Protein AF-A0A5S3YMI1-F1 (afdb_monomer_lite)

Radius of gyration: 18.24 Å; chains: 1; bounding box: 46×27×44 Å

Organism: NCBI:txid151081

pLDDT: mean 93.85, std 6.29, range [65.5, 98.56]

Sequence (120 aa):
LTTQLIKLFIKQYKINMREALYEDPAHYKTFNEFFTRPLKPGIRPLAEDEHIVAHPVDGAISQLGDVVDGQIIQAKGHDYSLQTLLGGKEEDVSPFLGGKFACIYLAPKDYHRIHMPVDG

Foldseek 3Di:
DALVVLVVLCVVQVADLVQFPDSRSVVDPHVVCVLQTHGDPPPQDFDPDQPFFADFFPFAWQDKFWQDPQWDDRDVPDIDHVCVVQPNDPVSSVVRHRHIDTDTDDDSNTNPDTHGRHDD

Secondary structure (DSSP, 8-state):
-HHHHHHHHHHHHT--GGGBSS--GGG-SSHHHHHTPPBPTT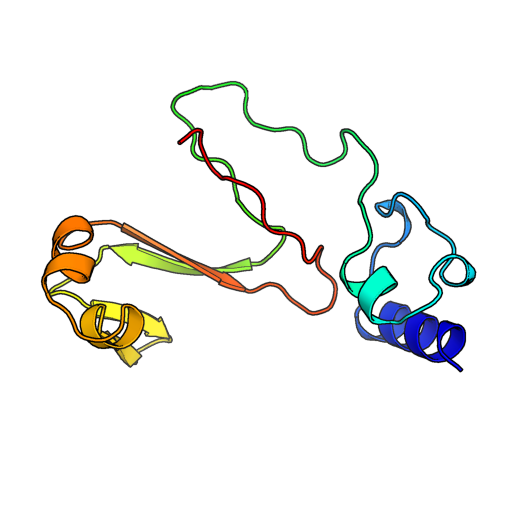SSPPP--TTPPPPSSSSEEEEEEE-BTTEEEEETTEEEEHHHHTTS-HHHHGGGTT-EEEEEE--TTS------SS--

Structure (mmCIF, N/CA/C/O backbone):
data_AF-A0A5S3YMI1-F1
#
_entry.id   AF-A0A5S3YMI1-F1
#
loop_
_atom_site.group_PDB
_atom_site.id
_atom_site.type_symbol
_at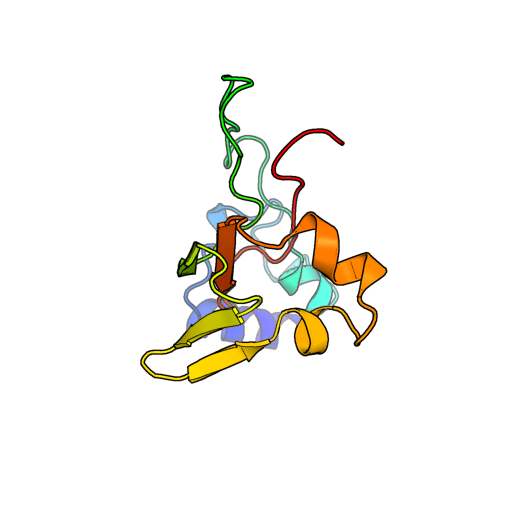om_site.label_atom_id
_atom_site.label_alt_id
_atom_site.label_comp_id
_atom_site.label_asym_id
_atom_site.label_entity_id
_atom_site.label_seq_id
_atom_site.pdbx_PDB_ins_code
_atom_site.Cartn_x
_atom_site.Cartn_y
_atom_site.Cartn_z
_atom_site.occupancy
_atom_site.B_iso_or_equiv
_atom_site.auth_seq_id
_atom_site.auth_comp_id
_atom_site.auth_asym_id
_atom_site.auth_atom_id
_atom_site.pdbx_PDB_model_num
ATOM 1 N N . LEU A 1 1 ? 25.050 2.550 -11.421 1.00 85.44 1 LEU A N 1
ATOM 2 C CA . LEU A 1 1 ? 24.844 1.924 -10.092 1.00 85.44 1 LEU A CA 1
ATOM 3 C C . LEU A 1 1 ? 23.354 1.707 -9.799 1.00 85.44 1 LEU A C 1
ATOM 5 O O . LEU A 1 1 ? 22.954 0.560 -9.652 1.00 85.44 1 LEU A O 1
ATOM 9 N N . THR A 1 2 ? 22.527 2.760 -9.820 1.00 94.88 2 THR A N 1
ATOM 10 C CA . THR A 1 2 ? 21.077 2.716 -9.533 1.00 94.88 2 THR A CA 1
ATOM 11 C C . THR A 1 2 ? 20.308 1.648 -10.313 1.00 94.88 2 THR A C 1
ATOM 13 O O . THR A 1 2 ? 19.663 0.798 -9.712 1.00 94.88 2 THR A O 1
ATOM 16 N N . THR A 1 3 ? 20.424 1.620 -11.644 1.00 97.12 3 THR A N 1
ATOM 17 C CA . THR A 1 3 ? 19.686 0.664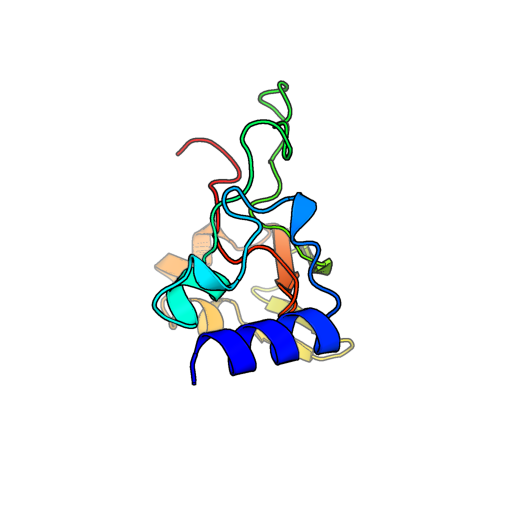 -12.488 1.00 97.12 3 THR A CA 1
ATOM 18 C C . THR A 1 3 ? 20.011 -0.795 -12.160 1.00 97.12 3 THR A C 1
ATOM 20 O O . THR A 1 3 ? 19.131 -1.648 -12.211 1.00 97.12 3 THR A O 1
ATOM 23 N N . GLN A 1 4 ? 21.261 -1.100 -11.794 1.00 97.75 4 GLN A N 1
ATOM 24 C CA . GLN A 1 4 ? 21.653 -2.461 -11.410 1.00 97.75 4 GLN A CA 1
ATOM 25 C C . GLN A 1 4 ? 21.054 -2.854 -10.056 1.00 97.75 4 GLN A C 1
ATOM 27 O O . GLN A 1 4 ? 20.544 -3.963 -9.916 1.00 97.75 4 GLN A O 1
ATOM 32 N N . LEU A 1 5 ? 21.037 -1.925 -9.092 1.00 98.19 5 LEU A N 1
ATOM 33 C CA . LEU A 1 5 ? 20.368 -2.125 -7.806 1.00 98.19 5 LEU A CA 1
ATOM 34 C C . LEU A 1 5 ? 18.863 -2.369 -7.990 1.00 98.19 5 LEU A C 1
ATOM 36 O O . LEU A 1 5 ? 18.326 -3.314 -7.420 1.00 98.19 5 LEU A O 1
ATOM 40 N N . ILE A 1 6 ? 18.196 -1.569 -8.828 1.00 98.50 6 ILE A N 1
ATOM 41 C CA . ILE A 1 6 ? 16.770 -1.742 -9.136 1.00 98.50 6 ILE A CA 1
ATOM 42 C C . ILE A 1 6 ? 16.517 -3.122 -9.759 1.00 98.50 6 ILE A C 1
ATOM 44 O O . ILE A 1 6 ? 15.630 -3.842 -9.312 1.00 98.50 6 ILE A O 1
ATOM 48 N N . LYS A 1 7 ? 17.321 -3.539 -10.747 1.00 98.38 7 LYS A N 1
ATOM 49 C CA . LYS A 1 7 ? 17.195 -4.868 -11.375 1.00 98.38 7 LYS A CA 1
ATOM 50 C C . LYS A 1 7 ? 17.364 -6.009 -10.369 1.00 98.38 7 LYS A C 1
ATOM 52 O O . LYS A 1 7 ? 16.600 -6.974 -10.409 1.00 98.38 7 LYS A O 1
ATOM 57 N N . LEU A 1 8 ? 18.330 -5.895 -9.455 1.00 98.38 8 LEU A N 1
ATOM 58 C CA . LEU A 1 8 ? 18.522 -6.865 -8.375 1.00 98.38 8 LEU A CA 1
ATOM 59 C C . LEU A 1 8 ? 17.294 -6.919 -7.457 1.00 98.38 8 LEU A C 1
ATOM 61 O O . LEU A 1 8 ? 16.814 -8.004 -7.139 1.00 98.38 8 LEU A O 1
ATOM 65 N N . PHE A 1 9 ? 16.760 -5.757 -7.081 1.00 98.31 9 PHE A N 1
ATOM 66 C CA . PHE A 1 9 ? 15.597 -5.638 -6.208 1.00 98.31 9 PHE A CA 1
ATOM 67 C C . PHE A 1 9 ? 14.328 -6.221 -6.850 1.00 98.31 9 PHE A C 1
ATOM 69 O O . PHE A 1 9 ? 13.628 -7.010 -6.215 1.00 98.31 9 PHE A O 1
ATOM 76 N N . ILE A 1 10 ? 14.081 -5.932 -8.135 1.00 98.44 10 ILE A N 1
ATOM 77 C CA . ILE A 1 10 ? 12.989 -6.529 -8.925 1.00 98.44 10 ILE A CA 1
ATOM 78 C C . ILE A 1 10 ? 13.081 -8.053 -8.901 1.00 98.44 10 ILE A C 1
ATOM 80 O O . ILE A 1 10 ? 12.080 -8.725 -8.654 1.00 98.44 10 ILE A O 1
ATOM 84 N N . LYS A 1 11 ? 14.280 -8.603 -9.130 1.00 98.38 11 LYS A N 1
ATOM 85 C CA . LYS A 1 11 ? 14.503 -10.052 -9.134 1.00 98.38 11 LYS A CA 1
ATOM 86 C C . LYS A 1 11 ? 14.277 -10.667 -7.751 1.00 98.38 11 LYS A C 1
ATOM 88 O O . LYS A 1 11 ? 13.592 -11.682 -7.655 1.00 98.38 11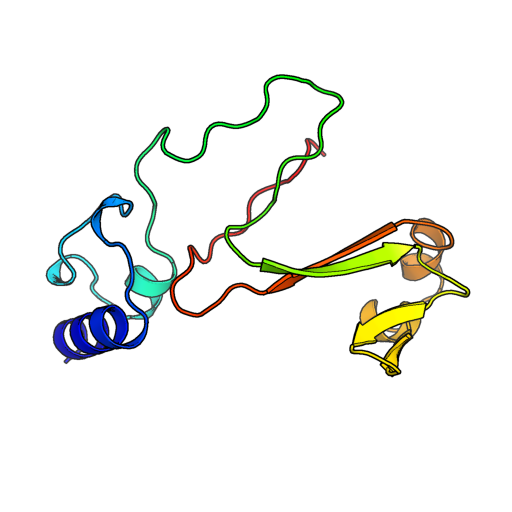 LYS A O 1
ATOM 93 N N . GLN A 1 12 ? 14.831 -10.061 -6.700 1.00 98.38 12 GLN A N 1
ATOM 94 C CA . GLN A 1 12 ? 14.742 -10.560 -5.326 1.00 98.38 12 GLN A CA 1
ATOM 95 C C . GLN A 1 12 ? 13.294 -10.605 -4.824 1.00 98.38 12 GLN A C 1
ATOM 97 O O . GLN A 1 12 ? 12.864 -11.614 -4.269 1.00 98.38 12 GLN A O 1
ATOM 102 N N . TYR A 1 13 ? 12.538 -9.529 -5.048 1.00 98.06 13 TYR A N 1
ATOM 103 C CA . TYR A 1 13 ? 11.170 -9.381 -4.546 1.00 98.06 13 TYR A CA 1
ATOM 104 C C . TYR A 1 13 ? 10.090 -9.773 -5.563 1.00 98.06 13 TYR A C 1
ATOM 106 O O . TYR A 1 13 ? 8.903 -9.697 -5.254 1.00 98.06 13 TYR A O 1
ATOM 114 N N . LYS A 1 14 ? 10.488 -10.245 -6.754 1.00 97.88 14 LYS A N 1
ATOM 115 C CA . LYS A 1 14 ? 9.598 -10.687 -7.844 1.00 97.88 14 LYS A CA 1
ATOM 116 C C . LYS A 1 14 ? 8.580 -9.612 -8.237 1.00 97.88 14 LYS A C 1
ATOM 118 O O . LYS A 1 14 ? 7.381 -9.865 -8.321 1.00 97.88 14 LYS A O 1
ATOM 123 N N . ILE A 1 15 ? 9.074 -8.397 -8.453 1.00 98.12 15 ILE A N 1
ATOM 124 C CA . ILE A 1 15 ? 8.237 -7.226 -8.731 1.00 98.12 15 ILE A CA 1
ATOM 125 C C . ILE A 1 15 ? 7.652 -7.322 -10.137 1.00 98.12 15 ILE A C 1
ATOM 127 O O . ILE A 1 15 ? 8.390 -7.476 -11.113 1.00 98.12 15 ILE A O 1
ATOM 131 N N . ASN A 1 16 ? 6.328 -7.197 -10.248 1.00 97.94 16 ASN A N 1
ATOM 132 C CA . ASN A 1 16 ? 5.649 -7.190 -11.536 1.00 97.94 16 ASN A CA 1
ATOM 133 C C . ASN A 1 16 ? 5.794 -5.825 -12.224 1.00 97.94 16 ASN A C 1
ATOM 135 O O . ASN A 1 16 ? 4.983 -4.921 -12.032 1.00 97.94 16 ASN A O 1
ATOM 139 N N . MET A 1 17 ? 6.825 -5.676 -13.056 1.00 98.12 17 MET A N 1
ATOM 140 C CA . MET A 1 17 ? 7.048 -4.429 -13.795 1.00 98.12 17 MET A CA 1
ATOM 141 C C . MET A 1 17 ? 6.019 -4.168 -14.897 1.00 98.12 17 MET A C 1
ATOM 143 O O . MET A 1 17 ? 5.896 -3.024 -15.315 1.00 98.12 17 MET A O 1
ATOM 147 N N . ARG A 1 18 ? 5.224 -5.165 -15.314 1.00 98.31 18 ARG A N 1
ATOM 148 C CA . ARG A 1 18 ? 4.184 -4.979 -16.347 1.00 98.31 18 ARG A CA 1
ATOM 149 C C . ARG A 1 18 ? 3.050 -4.058 -15.901 1.00 98.31 18 ARG A C 1
ATOM 151 O O . ARG A 1 18 ? 2.310 -3.547 -16.738 1.00 98.31 18 ARG A O 1
ATOM 158 N N . GLU A 1 19 ? 2.895 -3.876 -14.595 1.00 98.25 19 GLU A N 1
ATOM 159 C CA . GLU A 1 19 ? 1.904 -2.979 -14.001 1.00 98.25 19 GLU A CA 1
ATOM 160 C C . GLU A 1 19 ? 2.412 -1.539 -13.883 1.00 98.25 19 GLU A C 1
ATOM 162 O O . GLU A 1 19 ? 1.609 -0.610 -13.808 1.00 98.25 19 GLU A O 1
ATOM 167 N N . ALA A 1 20 ? 3.732 -1.331 -13.887 1.00 98.31 20 ALA A N 1
ATOM 168 C CA . ALA A 1 20 ? 4.309 0.002 -13.815 1.00 98.31 20 ALA A CA 1
ATOM 169 C C . ALA A 1 20 ? 4.023 0.782 -15.106 1.00 98.31 20 ALA A C 1
ATOM 171 O O . ALA A 1 20 ? 4.060 0.226 -16.204 1.00 98.31 20 ALA A O 1
ATOM 172 N N . LEU A 1 21 ? 3.780 2.088 -14.983 1.00 98.56 21 LEU A N 1
ATOM 173 C CA . LEU A 1 21 ? 3.647 2.981 -16.138 1.00 98.56 21 LEU A CA 1
ATOM 174 C C . LEU A 1 21 ? 4.933 2.989 -16.982 1.00 98.56 21 LEU A C 1
ATOM 176 O O . LEU A 1 21 ? 4.869 3.014 -18.208 1.00 98.56 21 LEU A O 1
ATOM 180 N N . TYR A 1 22 ? 6.088 2.924 -16.315 1.00 98.44 22 TYR A N 1
ATOM 181 C CA . TYR A 1 22 ? 7.404 2.814 -16.939 1.00 98.44 22 TYR A CA 1
ATOM 182 C C . TYR A 1 22 ? 8.003 1.446 -16.619 1.00 98.44 22 TYR A C 1
ATOM 184 O O . TYR A 1 22 ? 8.549 1.222 -15.542 1.00 98.44 22 TYR A O 1
ATOM 192 N N . GLU A 1 23 ? 7.873 0.503 -17.548 1.00 98.25 23 GLU A N 1
ATOM 193 C CA . GLU A 1 23 ? 8.300 -0.879 -17.300 1.00 98.25 23 GLU A CA 1
ATOM 194 C C . GLU A 1 23 ? 9.828 -1.036 -17.252 1.00 98.25 23 GLU A C 1
ATOM 196 O O . GLU A 1 23 ? 10.329 -1.912 -16.547 1.00 98.25 23 GLU A O 1
ATOM 201 N N . ASP A 1 24 ? 10.573 -0.201 -17.989 1.00 98.25 24 ASP A N 1
ATOM 202 C CA . ASP A 1 24 ? 12.035 -0.275 -18.060 1.00 98.25 24 ASP A CA 1
ATOM 203 C C . ASP A 1 24 ? 12.688 0.297 -16.785 1.00 98.25 24 ASP A C 1
ATOM 205 O O . ASP A 1 24 ? 12.593 1.502 -16.530 1.00 98.25 24 ASP A O 1
ATOM 209 N N . PRO A 1 25 ? 13.438 -0.515 -16.010 1.00 97.56 25 PRO A N 1
ATOM 210 C CA . PRO A 1 25 ? 14.182 -0.042 -14.845 1.00 97.56 25 PRO A CA 1
ATOM 211 C C . PRO A 1 25 ? 15.179 1.087 -15.133 1.00 97.56 25 PRO A C 1
ATOM 213 O O . PRO A 1 25 ? 15.575 1.791 -14.205 1.00 97.56 25 PRO A O 1
ATOM 216 N N . ALA A 1 26 ? 15.636 1.240 -16.380 1.00 97.94 26 ALA A N 1
ATOM 217 C CA . ALA A 1 26 ? 16.537 2.320 -16.776 1.00 97.94 26 ALA A CA 1
ATOM 218 C C . ALA A 1 26 ? 15.852 3.697 -16.829 1.00 97.94 26 ALA A C 1
ATOM 220 O O . ALA A 1 26 ? 16.555 4.705 -16.835 1.00 97.94 26 ALA A O 1
ATOM 221 N N . HIS A 1 27 ? 14.515 3.751 -16.821 1.00 98.25 27 HIS A N 1
ATOM 222 C CA . HIS A 1 27 ? 13.757 5.001 -16.764 1.00 98.25 27 HIS A CA 1
ATOM 223 C C . HIS A 1 27 ? 14.014 5.779 -15.463 1.00 98.25 27 HIS A C 1
ATOM 225 O O . HIS A 1 27 ? 14.135 7.002 -15.478 1.00 98.25 27 HIS A O 1
ATOM 231 N N . TYR A 1 28 ? 14.124 5.065 -14.341 1.00 98.12 28 TYR A N 1
ATOM 232 C CA . TYR A 1 28 ? 14.207 5.663 -13.011 1.00 98.12 28 TYR A CA 1
ATOM 233 C C . TYR A 1 28 ? 15.621 6.167 -12.701 1.00 98.12 28 TYR A C 1
ATOM 235 O O . TYR A 1 28 ? 16.592 5.401 -12.696 1.00 98.12 28 TYR A O 1
ATOM 243 N N . LYS A 1 29 ? 15.742 7.455 -12.369 1.00 97.81 29 LYS A N 1
ATOM 244 C CA . LYS A 1 29 ? 17.023 8.111 -12.053 1.00 97.81 29 LYS A CA 1
ATOM 245 C C . LYS A 1 29 ? 17.522 7.746 -10.658 1.00 97.81 29 LYS A C 1
ATOM 247 O O . LYS A 1 29 ? 18.730 7.714 -10.411 1.00 97.81 29 LYS A O 1
ATOM 252 N N . THR A 1 30 ? 16.598 7.455 -9.743 1.00 98.31 30 THR A N 1
ATOM 253 C CA . THR A 1 30 ? 16.894 7.088 -8.352 1.00 98.31 30 THR A CA 1
ATOM 254 C C . THR A 1 30 ? 16.121 5.844 -7.924 1.00 98.31 30 THR A C 1
ATOM 256 O O . THR A 1 30 ? 15.088 5.504 -8.498 1.00 98.31 30 THR A O 1
ATOM 259 N N . PHE A 1 31 ? 16.601 5.166 -6.878 1.00 97.94 31 PHE A N 1
ATOM 260 C CA . PHE A 1 31 ? 15.879 4.030 -6.306 1.00 97.94 31 PHE A CA 1
ATOM 261 C C . PHE A 1 31 ? 14.523 4.451 -5.718 1.00 97.94 31 PHE A C 1
ATOM 263 O O . PHE A 1 31 ? 13.549 3.727 -5.878 1.00 97.94 31 PHE A O 1
ATOM 270 N N . ASN A 1 32 ? 14.433 5.636 -5.104 1.00 97.56 32 ASN A N 1
ATOM 271 C CA . ASN A 1 32 ? 13.178 6.149 -4.542 1.00 97.56 32 ASN A CA 1
ATOM 272 C C . ASN A 1 32 ? 12.119 6.416 -5.620 1.00 97.56 32 ASN A C 1
ATOM 274 O O . ASN A 1 32 ? 10.939 6.145 -5.403 1.00 97.56 32 ASN A O 1
ATOM 278 N N . GLU A 1 33 ? 12.535 6.893 -6.795 1.00 98.06 33 GLU A N 1
ATOM 279 C CA . GLU A 1 33 ? 11.639 7.077 -7.942 1.00 98.06 33 GLU A CA 1
ATOM 280 C C . GLU A 1 33 ? 11.051 5.736 -8.409 1.00 98.06 33 GLU A C 1
ATOM 282 O O . GLU A 1 33 ? 9.857 5.632 -8.674 1.00 98.06 33 GLU A O 1
ATOM 287 N N . PHE A 1 34 ? 11.872 4.682 -8.425 1.00 98.44 34 PHE A N 1
ATOM 288 C CA . PHE A 1 34 ? 11.420 3.314 -8.677 1.00 98.44 34 PHE A CA 1
ATOM 289 C C . PHE A 1 34 ? 10.519 2.766 -7.553 1.00 98.44 34 PHE A C 1
ATOM 291 O O . PHE A 1 34 ? 9.498 2.129 -7.821 1.00 98.44 34 PHE A O 1
ATOM 298 N N . PHE A 1 35 ? 10.870 3.008 -6.289 1.00 97.75 35 PHE A N 1
ATOM 299 C CA . PHE A 1 35 ? 10.115 2.514 -5.136 1.00 97.75 35 PHE A CA 1
ATOM 300 C C . PHE A 1 35 ? 8.694 3.095 -5.111 1.00 97.75 35 PHE A C 1
ATOM 302 O O . PHE A 1 35 ? 7.727 2.382 -4.860 1.00 97.75 35 PHE A O 1
ATOM 309 N N . THR A 1 36 ? 8.562 4.362 -5.509 1.00 97.12 36 THR A N 1
ATOM 310 C CA . THR A 1 36 ? 7.291 5.087 -5.663 1.00 97.12 36 THR A CA 1
ATOM 311 C C . THR A 1 36 ? 6.777 5.107 -7.110 1.00 97.12 36 THR A C 1
ATOM 313 O O . THR A 1 36 ? 6.033 6.018 -7.492 1.00 97.12 36 THR A O 1
ATOM 316 N N . ARG A 1 37 ? 7.162 4.124 -7.939 1.00 98.38 37 ARG A N 1
ATOM 317 C CA . ARG A 1 37 ? 6.784 4.043 -9.361 1.00 98.38 37 ARG A CA 1
ATOM 318 C C . ARG A 1 37 ? 5.271 4.198 -9.575 1.00 98.38 37 ARG A C 1
ATOM 320 O O . ARG A 1 37 ? 4.501 3.560 -8.861 1.00 98.38 37 ARG A O 1
ATOM 327 N N . PRO A 1 38 ? 4.822 4.992 -10.562 1.00 98.31 38 PRO A N 1
ATOM 328 C CA . PRO A 1 38 ? 3.412 5.035 -10.930 1.00 98.31 38 PRO A CA 1
ATOM 329 C C . PRO A 1 38 ? 2.977 3.721 -11.591 1.00 98.31 38 PRO A C 1
ATOM 331 O O . PRO A 1 38 ? 3.756 3.092 -12.312 1.00 98.31 38 PRO A O 1
ATOM 334 N N . LEU A 1 39 ? 1.722 3.335 -11.368 1.00 98.50 39 LEU A N 1
ATOM 335 C CA . LEU A 1 39 ? 1.069 2.229 -12.066 1.00 98.50 39 LEU A CA 1
ATOM 336 C C . LEU A 1 39 ? 0.390 2.712 -13.352 1.00 98.50 39 LEU A C 1
ATOM 338 O O . LEU A 1 39 ? 0.105 3.901 -13.508 1.00 98.50 39 LEU A O 1
ATOM 342 N N . LYS A 1 40 ? 0.128 1.786 -14.277 1.00 98.56 40 LYS A N 1
ATOM 343 C CA . LYS A 1 40 ? -0.674 2.067 -15.472 1.00 98.56 40 LYS A CA 1
ATOM 344 C C . LYS A 1 40 ? -2.102 2.478 -15.078 1.00 98.56 40 LYS A C 1
ATOM 346 O O . LYS A 1 40 ? -2.656 1.908 -14.138 1.00 98.56 40 LYS A O 1
ATOM 351 N N . PRO A 1 41 ? -2.733 3.417 -15.801 1.00 97.00 41 PRO A N 1
ATOM 352 C CA . PRO A 1 41 ? -4.129 3.772 -15.564 1.00 97.00 41 PRO A CA 1
ATOM 353 C C . PRO A 1 41 ? -5.055 2.554 -15.697 1.00 97.00 41 PRO A C 1
ATOM 355 O O . PRO A 1 41 ? -4.833 1.694 -16.548 1.00 97.00 41 PRO A O 1
ATOM 358 N N . GLY A 1 42 ? -6.097 2.488 -14.867 1.00 95.69 42 GLY A N 1
ATOM 359 C CA . GLY A 1 42 ? -7.166 1.488 -14.979 1.00 95.69 42 GLY A CA 1
ATOM 360 C C . GLY A 1 42 ? -6.851 0.084 -14.447 1.00 95.69 42 GLY A C 1
ATOM 361 O O . GLY A 1 42 ? -7.753 -0.742 -14.389 1.00 95.69 42 GLY A O 1
ATOM 362 N N . ILE A 1 43 ? -5.621 -0.210 -14.005 1.00 96.81 43 ILE A N 1
ATOM 363 C CA . ILE A 1 43 ? -5.268 -1.552 -13.485 1.00 96.81 43 ILE A CA 1
ATOM 364 C C . ILE A 1 43 ? -5.668 -1.780 -12.015 1.00 96.81 43 ILE A C 1
ATOM 366 O O . ILE A 1 43 ? -5.407 -2.846 -11.452 1.00 96.81 43 ILE A O 1
ATOM 370 N N . ARG A 1 44 ? -6.249 -0.754 -11.388 1.00 96.31 44 ARG A N 1
ATOM 371 C CA . ARG A 1 44 ? -6.844 -0.754 -10.046 1.00 96.31 44 ARG A CA 1
ATOM 372 C C . ARG A 1 44 ? -8.205 -0.052 -10.133 1.00 96.31 44 ARG A C 1
ATOM 374 O O . ARG A 1 44 ? -8.288 1.128 -9.800 1.00 96.31 44 ARG A O 1
ATOM 381 N N . PRO A 1 45 ? -9.235 -0.706 -10.693 1.00 94.31 45 PRO A N 1
ATOM 382 C CA . PRO A 1 45 ? -10.572 -0.126 -10.729 1.00 94.31 45 PRO A CA 1
ATOM 383 C C . PRO A 1 45 ? -11.089 0.064 -9.299 1.00 94.31 45 PRO A C 1
ATOM 385 O O . PRO A 1 45 ? -10.888 -0.802 -8.445 1.00 94.31 45 PRO A O 1
ATOM 388 N N . LEU A 1 46 ? -11.729 1.203 -9.047 1.00 91.50 46 LEU A N 1
ATOM 389 C CA . LEU A 1 46 ? -12.407 1.471 -7.782 1.00 91.50 46 LEU A CA 1
ATOM 390 C C . LEU A 1 46 ? -13.820 0.883 -7.819 1.00 91.50 46 LEU A C 1
ATOM 392 O O . LEU A 1 46 ? -14.395 0.706 -8.894 1.00 91.50 46 LEU A O 1
ATOM 396 N N . ALA A 1 47 ? -14.359 0.561 -6.645 1.00 89.19 47 ALA A N 1
ATOM 397 C CA . ALA A 1 47 ? -15.765 0.202 -6.522 1.00 89.19 47 ALA A CA 1
ATOM 398 C C . ALA A 1 47 ? -16.640 1.429 -6.834 1.00 89.19 47 ALA A C 1
ATOM 400 O O . ALA A 1 47 ? -16.286 2.542 -6.456 1.00 89.19 47 ALA A O 1
ATOM 401 N N . GLU A 1 48 ? -17.763 1.218 -7.522 1.00 88.62 48 GLU A N 1
ATOM 402 C CA . GLU A 1 48 ? -18.716 2.288 -7.869 1.00 88.62 48 GLU A CA 1
ATOM 403 C C . GLU A 1 48 ? -19.766 2.532 -6.771 1.00 88.62 48 GLU A C 1
ATOM 405 O O . GLU A 1 48 ? -20.462 3.540 -6.799 1.00 88.62 48 GLU A O 1
ATOM 410 N N . ASP A 1 49 ? -19.899 1.609 -5.815 1.00 93.31 49 ASP A N 1
ATOM 411 C CA . ASP A 1 49 ? -20.848 1.716 -4.706 1.00 93.31 49 ASP A CA 1
ATOM 412 C C . ASP A 1 49 ? -20.317 2.674 -3.627 1.00 93.31 49 ASP A C 1
ATOM 414 O O . ASP A 1 49 ? -19.277 2.422 -3.015 1.00 93.31 49 ASP A O 1
ATOM 418 N N . GLU A 1 50 ? -21.064 3.749 -3.370 1.00 91.56 50 GLU A N 1
ATOM 419 C CA . GLU A 1 50 ? -20.746 4.793 -2.386 1.00 91.56 50 GLU A CA 1
ATOM 420 C C . GLU A 1 50 ? -20.728 4.282 -0.933 1.00 91.56 50 GLU A C 1
ATOM 422 O O . GLU A 1 50 ? -20.197 4.944 -0.041 1.00 91.56 50 GLU A O 1
ATOM 427 N N . HIS A 1 51 ? -21.282 3.097 -0.665 1.00 93.00 51 HIS A N 1
ATOM 428 C CA . HIS A 1 51 ? -21.261 2.462 0.653 1.00 93.00 51 HIS A CA 1
ATOM 429 C C . HIS A 1 51 ? -20.067 1.517 0.860 1.00 93.00 51 HIS A C 1
ATOM 431 O O . HIS A 1 51 ? -19.955 0.889 1.918 1.00 93.00 51 HIS A O 1
ATOM 437 N N . ILE A 1 52 ? -19.160 1.409 -0.118 1.00 93.81 52 ILE A N 1
ATOM 438 C CA . ILE A 1 52 ? -17.951 0.587 -0.029 1.00 93.81 52 ILE A CA 1
ATOM 439 C C . ILE A 1 52 ? -16.733 1.455 0.287 1.00 93.81 52 ILE A C 1
ATOM 441 O O . ILE A 1 52 ? -16.399 2.396 -0.422 1.00 93.81 52 ILE A O 1
ATOM 445 N N . VAL A 1 53 ? -15.995 1.058 1.323 1.00 93.56 53 VAL A N 1
ATOM 446 C CA . VAL A 1 53 ? -14.667 1.606 1.621 1.00 93.56 53 VAL A CA 1
ATOM 447 C C . VAL A 1 53 ? -13.641 0.935 0.707 1.00 93.56 53 VAL A C 1
ATOM 449 O O . VAL A 1 53 ? -13.469 -0.287 0.749 1.00 93.56 53 VAL A O 1
ATOM 452 N N . ALA A 1 54 ? -12.946 1.715 -0.121 1.00 95.25 54 ALA A N 1
ATOM 453 C CA . ALA A 1 54 ? -11.894 1.199 -0.988 1.00 95.25 54 ALA A CA 1
ATOM 454 C C . ALA A 1 54 ? -10.639 0.815 -0.187 1.00 95.25 54 ALA A C 1
ATOM 456 O O . ALA A 1 54 ? -10.348 1.358 0.880 1.00 95.25 54 ALA A O 1
ATOM 457 N N . HIS A 1 55 ? -9.844 -0.112 -0.723 1.00 95.62 55 HIS A N 1
ATOM 458 C CA . HIS A 1 55 ? -8.538 -0.414 -0.143 1.00 95.62 55 HIS A CA 1
ATOM 459 C C . HIS A 1 55 ? -7.567 0.744 -0.430 1.00 95.62 55 HIS A C 1
ATOM 461 O O . HIS A 1 55 ? -7.400 1.110 -1.594 1.00 95.62 55 HIS A O 1
ATOM 467 N N . PRO A 1 56 ? -6.880 1.299 0.586 1.00 96.31 56 PRO A N 1
ATOM 468 C CA . PRO A 1 56 ? -6.018 2.466 0.392 1.00 96.31 56 PRO A CA 1
ATOM 469 C C . PRO A 1 56 ? -4.661 2.127 -0.249 1.00 96.31 56 PRO A C 1
ATOM 471 O O . PRO A 1 56 ? -3.952 3.022 -0.711 1.00 96.31 56 PRO A O 1
ATOM 474 N N . VAL A 1 57 ? -4.256 0.851 -0.244 1.00 97.56 57 VAL A N 1
ATOM 475 C CA . VAL A 1 57 ? -2.923 0.388 -0.667 1.00 97.56 57 VAL A CA 1
ATOM 476 C C . VAL A 1 57 ? -2.975 -1.009 -1.286 1.00 97.56 57 VAL A C 1
ATOM 478 O O . VAL A 1 57 ? -3.848 -1.811 -0.952 1.00 97.56 57 VAL A O 1
ATOM 481 N N . ASP A 1 58 ? -1.974 -1.330 -2.108 1.00 97.50 58 ASP A N 1
ATOM 482 C CA . ASP A 1 58 ? -1.639 -2.715 -2.443 1.00 97.50 58 ASP A CA 1
ATOM 483 C C . ASP A 1 58 ? -0.846 -3.329 -1.281 1.00 97.50 58 ASP A C 1
ATOM 485 O O . ASP A 1 58 ? 0.200 -2.804 -0.903 1.00 97.50 58 ASP A O 1
ATOM 489 N N . GLY A 1 59 ? -1.307 -4.446 -0.724 1.00 96.50 59 GLY A N 1
ATOM 490 C CA . GLY A 1 59 ? -0.610 -5.103 0.378 1.00 96.50 59 GLY A CA 1
ATOM 491 C C . GLY A 1 59 ? -1.356 -6.313 0.921 1.00 96.50 59 GLY A C 1
ATOM 492 O O . GLY A 1 59 ? -2.216 -6.892 0.256 1.00 96.50 59 GLY A O 1
ATOM 493 N N . ALA A 1 60 ? -1.022 -6.696 2.149 1.00 96.75 60 ALA A N 1
ATOM 494 C CA . ALA A 1 60 ? -1.690 -7.766 2.877 1.00 96.75 60 ALA A CA 1
ATOM 495 C C . ALA A 1 60 ? -2.246 -7.244 4.200 1.00 96.75 60 ALA A C 1
ATOM 497 O O . ALA A 1 60 ? -1.581 -6.484 4.906 1.00 96.75 60 ALA A O 1
ATOM 498 N N . ILE A 1 61 ? -3.448 -7.686 4.565 1.00 95.12 61 ILE A N 1
ATOM 499 C CA . ILE A 1 61 ? -3.991 -7.392 5.888 1.00 95.12 61 ILE A CA 1
ATOM 500 C C . ILE A 1 61 ? -3.161 -8.153 6.921 1.00 95.12 61 ILE A C 1
ATOM 502 O O . ILE A 1 61 ? -3.126 -9.383 6.917 1.00 95.12 61 ILE A O 1
ATOM 506 N N . SER A 1 62 ? -2.482 -7.406 7.789 1.00 92.38 62 SER A N 1
ATOM 507 C CA . SER A 1 62 ? -1.762 -7.956 8.933 1.00 92.38 62 SER A CA 1
ATOM 508 C C . SER A 1 62 ? -2.753 -8.342 10.024 1.00 92.38 62 SER A C 1
ATOM 510 O O . SER A 1 62 ? -2.775 -9.491 10.453 1.00 92.38 62 SER A O 1
ATOM 512 N N . GLN A 1 63 ? -3.600 -7.393 10.431 1.00 92.44 63 GLN A N 1
ATOM 513 C CA . GLN A 1 63 ? -4.663 -7.562 11.424 1.00 92.44 63 GLN A CA 1
ATOM 514 C C . GLN A 1 63 ? -5.834 -6.650 11.062 1.00 92.44 63 GLN A C 1
ATOM 516 O O . GLN A 1 63 ? -5.629 -5.572 10.508 1.00 92.44 63 GLN A O 1
ATOM 521 N N . LEU A 1 64 ? -7.052 -7.063 11.386 1.00 94.06 64 LEU A N 1
ATOM 522 C CA . LEU A 1 64 ? -8.249 -6.234 11.282 1.00 94.06 64 LEU A CA 1
ATOM 523 C C . LEU A 1 64 ? -9.220 -6.641 12.388 1.00 94.06 64 LEU A C 1
ATOM 525 O O . LEU A 1 64 ? -9.231 -7.807 12.787 1.00 94.06 64 LEU A O 1
ATOM 529 N N . GLY A 1 65 ? -10.035 -5.714 12.870 1.00 93.44 65 GLY A N 1
ATOM 530 C CA . GLY A 1 65 ? -11.003 -6.032 13.911 1.00 93.44 65 GLY A CA 1
ATOM 531 C C . GLY A 1 65 ? -11.563 -4.809 14.612 1.00 93.44 65 GLY A C 1
ATOM 532 O O . GLY A 1 65 ? -11.527 -3.698 14.083 1.00 93.44 65 GLY A O 1
ATOM 533 N N . ASP A 1 66 ? -12.087 -5.046 15.806 1.00 94.81 66 ASP A N 1
ATOM 534 C CA . ASP A 1 66 ? -12.644 -4.014 16.670 1.00 94.81 66 ASP A CA 1
ATOM 535 C C . ASP A 1 66 ? -11.557 -3.408 17.563 1.00 94.81 66 ASP A C 1
ATOM 537 O O . ASP A 1 66 ? -10.605 -4.081 17.963 1.00 94.81 66 ASP A O 1
ATOM 541 N N . VAL A 1 67 ? -11.713 -2.127 17.882 1.00 94.44 67 VAL A N 1
ATOM 542 C CA . VAL A 1 67 ? -10.969 -1.467 18.954 1.00 94.44 67 VAL A CA 1
ATOM 543 C C . VAL A 1 67 ? -11.652 -1.820 20.274 1.00 94.44 67 VAL A C 1
ATOM 545 O O . VAL A 1 67 ? -12.791 -1.411 20.507 1.00 94.44 67 VAL A O 1
ATOM 548 N N . VAL A 1 68 ? -10.959 -2.543 21.153 1.00 91.94 68 VAL A N 1
ATOM 549 C CA . VAL A 1 68 ? -11.492 -2.990 22.452 1.00 91.94 68 VAL A CA 1
ATOM 550 C C . VAL A 1 68 ? -10.704 -2.317 23.566 1.00 91.94 68 VAL A C 1
ATOM 552 O O . VAL A 1 68 ? -9.479 -2.379 23.568 1.00 91.94 68 VAL A O 1
ATOM 555 N N . ASP A 1 69 ? -11.391 -1.629 24.480 1.00 89.38 69 ASP A N 1
ATOM 556 C CA . ASP A 1 69 ? -10.783 -0.915 25.616 1.00 89.38 69 ASP A CA 1
ATOM 557 C C . ASP A 1 69 ? -9.614 0.015 25.217 1.00 89.38 69 ASP A C 1
ATOM 559 O O . ASP A 1 69 ? -8.598 0.135 25.904 1.00 89.38 69 ASP A O 1
ATOM 563 N N . GLY A 1 70 ? -9.744 0.667 24.054 1.00 87.38 70 GLY A N 1
ATOM 564 C CA . GLY A 1 70 ? -8.720 1.561 23.502 1.00 87.38 70 GLY A CA 1
ATOM 565 C C . GLY A 1 70 ? -7.466 0.849 22.984 1.00 87.38 70 GLY A C 1
ATOM 566 O O . GLY A 1 70 ? -6.446 1.504 22.770 1.00 87.38 70 GLY A O 1
ATOM 567 N N . GLN A 1 71 ? -7.521 -0.468 22.782 1.00 88.94 71 GLN A N 1
ATOM 568 C CA . GLN A 1 71 ? -6.431 -1.288 22.259 1.00 88.94 71 GLN A CA 1
ATOM 569 C C . GLN A 1 71 ? -6.756 -1.839 20.865 1.00 88.94 71 GLN A C 1
ATOM 571 O O . GLN A 1 71 ? -7.916 -2.074 20.518 1.00 88.94 71 GLN A O 1
ATOM 576 N N . ILE A 1 72 ? -5.705 -2.090 20.083 1.00 90.25 72 ILE A N 1
ATOM 577 C CA . ILE A 1 72 ? -5.757 -2.834 18.819 1.00 90.25 72 ILE A CA 1
ATOM 578 C C . ILE A 1 72 ? -4.815 -4.037 18.868 1.00 90.25 72 ILE A C 1
ATOM 580 O O . ILE A 1 72 ? -3.747 -3.977 19.478 1.00 90.25 72 ILE A O 1
ATOM 584 N N . ILE A 1 73 ? -5.179 -5.118 18.178 1.00 80.38 73 ILE A N 1
ATOM 585 C CA . ILE A 1 73 ? -4.350 -6.326 18.089 1.00 80.38 73 ILE A CA 1
ATOM 586 C C . ILE A 1 73 ? -3.245 -6.095 17.053 1.00 80.38 73 ILE A C 1
ATOM 588 O O . ILE A 1 73 ? -3.530 -5.815 15.887 1.00 80.38 73 ILE A O 1
ATOM 592 N N . GLN A 1 74 ? -1.982 -6.260 17.446 1.00 69.44 74 GLN A N 1
ATOM 593 C CA . GLN A 1 74 ? -0.838 -6.125 16.538 1.00 69.44 74 GLN A CA 1
ATOM 594 C C . GLN A 1 74 ? -0.395 -7.485 15.975 1.00 69.44 74 GLN A C 1
ATOM 596 O O . GLN A 1 74 ? -0.115 -7.626 14.784 1.00 69.44 74 GLN A O 1
ATOM 601 N N . ALA A 1 75 ? -0.325 -8.492 16.844 1.00 69.69 75 ALA A N 1
ATOM 602 C CA . ALA A 1 75 ? 0.004 -9.881 16.538 1.00 69.69 75 ALA A CA 1
ATOM 603 C C . ALA A 1 75 ? -0.442 -10.754 17.720 1.00 69.69 75 ALA A C 1
ATOM 605 O O . ALA A 1 75 ? -0.584 -10.245 18.824 1.00 69.69 75 ALA A O 1
ATOM 606 N N . LYS A 1 76 ? -0.655 -12.063 17.519 1.00 65.62 76 LYS A N 1
ATOM 607 C CA . LYS 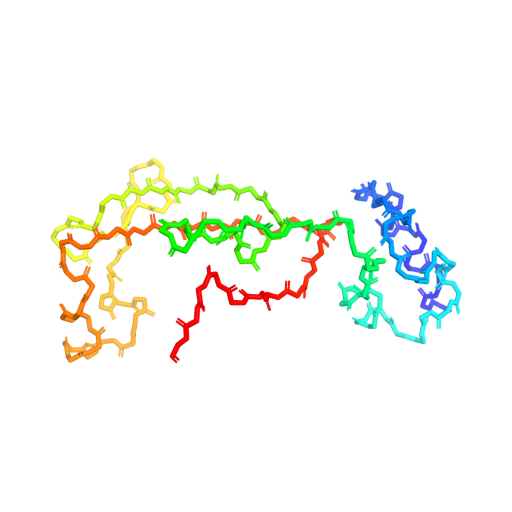A 1 76 ? -1.158 -12.991 18.557 1.00 65.62 76 LYS A CA 1
ATOM 608 C C . LYS A 1 76 ? -0.533 -12.732 19.944 1.00 65.62 76 LYS A C 1
ATOM 610 O O . LYS A 1 76 ? 0.650 -13.003 20.146 1.00 65.62 76 LYS A O 1
ATOM 615 N N . GLY A 1 77 ? -1.347 -12.232 20.879 1.00 65.50 77 GLY A N 1
ATOM 616 C CA . GLY A 1 77 ? -0.966 -11.967 22.272 1.00 65.50 77 GLY A CA 1
ATOM 617 C C . GLY A 1 77 ? -0.250 -10.637 22.538 1.00 65.50 77 GLY A C 1
ATOM 618 O O . GLY A 1 77 ? 0.279 -10.469 23.631 1.00 65.50 77 GLY A O 1
ATOM 619 N N . HIS A 1 78 ? -0.196 -9.724 21.565 1.00 77.94 78 HIS A N 1
ATOM 620 C CA . HIS A 1 78 ? 0.379 -8.388 21.712 1.00 77.94 78 HIS A CA 1
ATOM 621 C C . HIS A 1 78 ? -0.625 -7.337 21.242 1.00 77.94 78 HIS A C 1
ATOM 623 O O . HIS A 1 78 ? -0.886 -7.205 20.039 1.00 77.94 78 HIS A O 1
ATOM 629 N N . ASP A 1 79 ? -1.139 -6.586 22.208 1.00 83.19 79 ASP A N 1
ATOM 630 C CA . ASP A 1 79 ? -2.039 -5.463 21.984 1.00 83.19 79 ASP A CA 1
ATOM 631 C C . ASP A 1 79 ? -1.264 -4.144 22.067 1.00 83.19 79 ASP A C 1
ATOM 633 O O . ASP A 1 79 ? -0.237 -4.046 22.747 1.00 83.19 79 ASP A O 1
ATOM 637 N N . TYR A 1 80 ? -1.744 -3.134 21.345 1.00 85.44 80 TYR A N 1
ATOM 638 C CA . TYR A 1 80 ? -1.162 -1.799 21.327 1.00 85.44 80 TYR A CA 1
ATOM 639 C C . TYR A 1 80 ? -2.214 -0.749 21.669 1.00 85.44 80 TYR A C 1
ATOM 641 O O . TYR A 1 80 ? -3.322 -0.763 21.131 1.00 85.44 80 TYR A O 1
ATOM 649 N N . SER A 1 81 ? -1.836 0.199 22.522 1.00 91.25 81 SER A N 1
ATOM 650 C CA . SER A 1 81 ? -2.725 1.272 22.957 1.00 91.25 81 SER A CA 1
ATOM 651 C C . SER A 1 81 ? -2.900 2.311 21.858 1.00 91.25 81 SER A C 1
ATOM 653 O O . SER A 1 81 ? -1.912 2.849 21.346 1.00 91.25 81 SER A O 1
ATOM 655 N N . LEU A 1 82 ? -4.151 2.666 21.549 1.00 92.25 82 LEU A N 1
ATOM 656 C CA . LEU A 1 82 ? -4.459 3.803 20.681 1.00 92.25 82 LEU A CA 1
ATOM 657 C C . LEU A 1 82 ? -3.861 5.097 21.223 1.00 92.25 82 LEU A C 1
ATOM 659 O O . LEU A 1 82 ? -3.378 5.913 20.447 1.00 92.25 82 LEU A O 1
ATOM 663 N N . GLN A 1 83 ? -3.818 5.264 22.545 1.00 92.31 83 GLN A N 1
ATOM 664 C CA . GLN A 1 83 ? -3.198 6.431 23.159 1.00 92.31 83 GLN A CA 1
ATOM 665 C C . GLN A 1 83 ? -1.711 6.520 22.815 1.00 92.31 83 GLN A C 1
ATOM 667 O O . GLN A 1 83 ? -1.220 7.595 22.487 1.00 92.31 83 GLN A O 1
ATOM 672 N N . THR A 1 84 ? -0.987 5.401 22.832 1.00 91.25 84 THR A N 1
ATOM 673 C CA . THR A 1 84 ? 0.420 5.388 22.417 1.00 91.25 84 THR A CA 1
ATOM 674 C C . THR A 1 84 ? 0.555 5.614 20.912 1.00 91.25 84 THR A C 1
ATOM 676 O O . THR A 1 84 ? 1.416 6.383 20.494 1.00 91.25 84 THR A O 1
ATOM 679 N N . LEU A 1 85 ? -0.306 4.987 20.104 1.00 92.06 85 LEU A N 1
ATOM 680 C CA . LEU A 1 85 ? -0.277 5.107 18.645 1.00 92.06 85 LEU A CA 1
ATOM 681 C C . LEU A 1 85 ? -0.552 6.541 18.162 1.00 92.06 85 LEU A C 1
ATOM 683 O O . LEU A 1 85 ? 0.080 6.995 17.212 1.00 92.06 85 LEU A O 1
ATOM 687 N N . LEU A 1 86 ? -1.470 7.247 18.822 1.00 93.31 86 LEU A N 1
ATOM 688 C CA . LEU A 1 86 ? -1.958 8.571 18.424 1.00 93.31 86 LEU A CA 1
ATOM 689 C C . LEU A 1 86 ? -1.265 9.729 19.163 1.00 93.31 86 LEU A C 1
ATOM 691 O O . LEU A 1 86 ? -1.674 10.875 19.033 1.00 93.31 86 LEU A O 1
ATOM 695 N N . GLY A 1 87 ? -0.192 9.467 19.918 1.00 91.06 87 GLY A N 1
ATOM 696 C CA . GLY A 1 87 ? 0.633 10.531 20.508 1.00 91.06 87 GLY A CA 1
ATOM 697 C C . GLY A 1 87 ? 0.185 11.043 21.883 1.00 91.06 87 GLY A C 1
ATOM 698 O O . GLY A 1 87 ? 0.658 12.083 22.335 1.00 91.06 87 GLY A O 1
ATOM 699 N N . GLY A 1 88 ? -0.668 10.301 22.588 1.00 88.75 88 GLY A N 1
ATOM 700 C CA . GLY A 1 88 ? -0.866 10.421 24.035 1.00 88.75 88 GLY A CA 1
ATOM 701 C C . GLY A 1 88 ? -2.081 11.226 24.488 1.00 88.75 88 GLY A C 1
ATOM 702 O O . GLY A 1 88 ? -2.506 11.069 25.636 1.00 88.75 88 GLY A O 1
ATOM 703 N N . LYS A 1 89 ? -2.652 12.066 23.623 1.00 91.38 89 LYS A N 1
ATOM 704 C CA . LYS A 1 89 ? -3.775 12.933 23.985 1.00 91.38 89 LYS A CA 1
ATOM 705 C C . LYS A 1 89 ? -5.118 12.222 23.849 1.00 91.38 89 LYS A C 1
ATOM 707 O O . LYS A 1 89 ? -5.392 11.566 22.852 1.00 91.38 89 LYS A O 1
ATOM 712 N N . GLU A 1 90 ? -5.983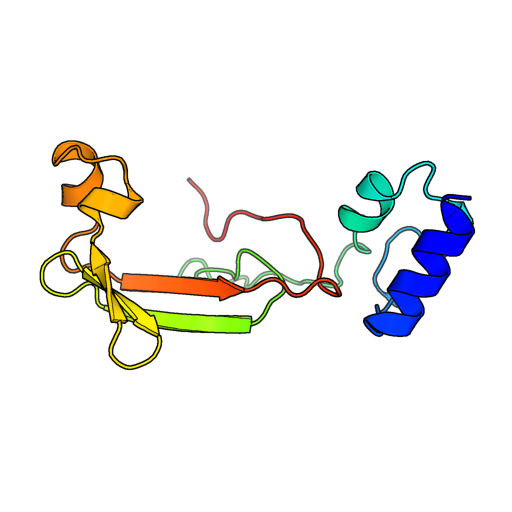 12.410 24.837 1.00 90.00 90 GLU A N 1
ATOM 713 C CA . GLU A 1 90 ? -7.310 11.783 24.873 1.00 90.00 90 GLU A CA 1
ATOM 714 C C . GLU A 1 90 ? -8.249 12.300 23.769 1.00 90.00 90 GLU A C 1
ATOM 716 O O . GLU A 1 90 ? -9.034 11.528 23.217 1.00 90.00 90 GLU A O 1
ATOM 721 N N . GLU A 1 91 ? -8.125 13.579 23.394 1.00 94.56 91 GLU A N 1
ATOM 722 C CA . GLU A 1 91 ? -8.906 14.207 22.314 1.00 94.56 91 GLU A CA 1
ATOM 723 C C . GLU A 1 91 ? -8.708 13.514 20.957 1.00 94.56 91 GLU A C 1
ATOM 725 O O . GLU A 1 91 ? -9.664 13.369 20.198 1.00 94.56 91 GLU A O 1
ATOM 730 N N . ASP A 1 92 ? -7.499 13.007 20.698 1.00 92.81 92 ASP A N 1
ATOM 731 C CA . ASP A 1 92 ? -7.155 12.314 19.455 1.00 92.81 92 ASP A CA 1
ATOM 732 C C . ASP A 1 92 ? -7.625 10.850 19.466 1.00 92.81 92 ASP A C 1
ATOM 734 O O . ASP A 1 92 ? -7.875 10.269 18.416 1.00 92.81 92 ASP A O 1
ATOM 738 N N . VAL A 1 93 ? -7.774 10.242 20.649 1.00 93.44 93 VAL A N 1
ATOM 739 C CA . VAL A 1 93 ? -8.181 8.834 20.813 1.00 93.44 93 VAL A CA 1
ATOM 740 C C . VAL A 1 93 ? -9.698 8.673 20.812 1.00 93.44 93 VAL A C 1
ATOM 742 O O . VAL A 1 93 ? -10.217 7.710 20.246 1.00 93.44 93 VAL A O 1
ATOM 745 N N . SER A 1 94 ? -10.404 9.609 21.447 1.00 93.69 94 SER A N 1
ATOM 746 C CA . SER A 1 94 ? -11.849 9.538 21.699 1.00 93.69 94 SER A CA 1
ATOM 747 C C . SER A 1 94 ? -12.691 9.185 20.462 1.00 93.69 94 SER A C 1
ATOM 749 O O . SER A 1 94 ? -13.573 8.335 20.595 1.00 93.69 94 SER A O 1
ATOM 751 N N . PRO A 1 95 ? -12.423 9.729 19.253 1.00 94.81 95 PRO A N 1
ATOM 752 C CA . PRO A 1 95 ? -13.200 9.400 18.054 1.00 94.81 95 PRO A CA 1
ATOM 753 C C . PRO A 1 95 ? -13.101 7.935 17.602 1.00 94.81 95 PRO A C 1
ATOM 755 O O . PRO A 1 95 ? -13.943 7.477 16.833 1.00 94.81 95 PRO A O 1
ATOM 758 N N . PHE A 1 96 ? -12.078 7.201 18.047 1.00 94.69 96 PHE A N 1
ATOM 759 C CA . PHE A 1 96 ? -11.779 5.842 17.589 1.00 94.69 96 PHE A CA 1
ATOM 760 C C . PHE A 1 96 ? -12.172 4.753 18.600 1.00 94.69 96 PHE A C 1
ATOM 762 O O . PHE A 1 96 ? -12.082 3.562 18.289 1.00 94.69 96 PHE A O 1
ATOM 769 N N . LEU A 1 97 ? -12.610 5.129 19.808 1.00 93.94 97 LEU A N 1
ATOM 770 C CA . LEU A 1 97 ? -13.037 4.178 20.838 1.00 93.94 97 LEU A CA 1
ATOM 771 C C . LEU A 1 97 ? -14.289 3.407 20.397 1.00 93.94 97 LEU A C 1
ATOM 773 O O . LEU A 1 97 ? -15.263 3.993 19.932 1.00 93.94 97 LEU A O 1
ATOM 777 N N . GLY A 1 98 ? -14.258 2.077 20.538 1.00 93.25 98 GLY A N 1
ATOM 778 C CA . GLY A 1 98 ? -15.326 1.191 20.054 1.00 93.25 98 GLY A CA 1
ATOM 779 C C . GLY A 1 98 ? -15.437 1.115 18.525 1.00 93.25 98 GLY A C 1
ATOM 780 O O . GLY A 1 98 ? -16.393 0.537 18.007 1.00 93.25 98 GLY A O 1
ATOM 781 N N . GLY A 1 99 ? -14.483 1.709 17.801 1.00 95.25 99 GLY A N 1
ATOM 782 C CA . GLY A 1 99 ? -14.412 1.680 16.347 1.00 95.25 99 GLY A CA 1
ATOM 783 C C . GLY A 1 99 ? -13.833 0.377 15.795 1.00 95.25 99 GLY A C 1
ATOM 784 O O . GLY A 1 99 ? -13.705 -0.636 16.484 1.00 95.25 99 GLY A O 1
ATOM 785 N N . LYS A 1 100 ? -13.449 0.419 14.518 1.00 95.00 100 LYS A N 1
ATOM 786 C CA . LYS A 1 100 ? -12.793 -0.685 13.807 1.00 95.00 100 LYS A CA 1
ATOM 787 C C . LYS A 1 100 ? -11.429 -0.251 13.296 1.00 95.00 100 LYS A C 1
ATOM 789 O O . LYS A 1 100 ? -11.225 0.921 12.991 1.00 95.00 100 LYS A O 1
ATOM 794 N N . PHE A 1 101 ? -10.516 -1.203 13.156 1.00 94.94 101 PHE A N 1
ATOM 795 C CA . PHE A 1 101 ? -9.189 -0.966 12.604 1.00 94.94 101 PHE A CA 1
ATOM 796 C C . PHE A 1 101 ? -8.827 -2.001 11.537 1.00 94.94 101 PHE A C 1
ATOM 798 O O . PHE A 1 101 ? -9.306 -3.137 11.542 1.00 94.94 101 PHE A O 1
ATOM 805 N N . ALA A 1 102 ? -7.924 -1.602 10.643 1.00 94.50 102 ALA A N 1
ATOM 806 C CA . ALA A 1 102 ? -7.228 -2.491 9.728 1.00 94.50 102 ALA A CA 1
ATOM 807 C C . ALA A 1 102 ? -5.759 -2.062 9.635 1.00 94.50 102 ALA A C 1
ATOM 809 O O . ALA A 1 102 ? -5.445 -0.931 9.272 1.00 94.50 102 ALA A O 1
ATOM 810 N N . CYS A 1 103 ? -4.850 -2.974 9.965 1.00 93.62 103 CYS A N 1
ATOM 811 C CA . CYS A 1 103 ? -3.416 -2.819 9.786 1.00 93.62 103 CYS A CA 1
ATOM 812 C C . CYS A 1 103 ? -3.004 -3.534 8.496 1.00 93.62 103 CYS A C 1
ATOM 814 O O . CYS A 1 103 ? -3.142 -4.756 8.388 1.00 93.62 103 CYS A O 1
ATOM 816 N N . ILE A 1 104 ? -2.498 -2.781 7.519 1.00 95.69 104 ILE A N 1
ATOM 817 C CA . ILE A 1 104 ? -2.119 -3.300 6.202 1.00 95.69 104 ILE A CA 1
ATOM 818 C C . ILE A 1 104 ? -0.603 -3.191 6.041 1.00 95.69 104 ILE A C 1
ATOM 820 O O . ILE A 1 104 ? -0.019 -2.128 6.240 1.00 95.69 104 ILE A O 1
ATOM 824 N N . TYR A 1 105 ? 0.035 -4.300 5.681 1.00 95.81 105 TYR A N 1
ATOM 825 C CA . TYR A 1 105 ? 1.464 -4.374 5.407 1.00 95.81 105 TYR A CA 1
ATOM 826 C C . TYR A 1 105 ? 1.726 -4.275 3.903 1.00 95.81 105 TYR A C 1
ATOM 828 O O . TYR A 1 105 ? 1.199 -5.078 3.129 1.00 95.81 105 TYR A O 1
ATOM 836 N N . LEU A 1 106 ? 2.573 -3.323 3.506 1.00 97.50 106 LEU A N 1
ATOM 837 C CA . LEU A 1 106 ? 3.092 -3.199 2.147 1.00 97.50 106 LEU A CA 1
ATOM 838 C C . LEU A 1 106 ? 4.455 -3.891 2.100 1.00 97.50 106 LEU A C 1
ATOM 840 O O . LEU A 1 106 ? 5.421 -3.453 2.731 1.00 97.50 106 LEU A O 1
ATOM 844 N N . ALA A 1 107 ? 4.533 -4.996 1.371 1.00 97.12 107 ALA A N 1
ATOM 845 C CA . ALA A 1 107 ? 5.782 -5.695 1.144 1.00 97.12 107 ALA A CA 1
ATOM 846 C C . ALA A 1 107 ? 6.655 -4.905 0.154 1.00 97.12 107 ALA A C 1
ATOM 848 O O . ALA A 1 107 ? 6.129 -4.208 -0.712 1.00 97.12 107 ALA A O 1
ATOM 849 N N . PRO A 1 108 ? 7.987 -5.101 0.148 1.00 96.75 108 PRO A N 1
ATOM 850 C CA . PRO A 1 108 ? 8.896 -4.390 -0.759 1.00 96.75 108 PRO A CA 1
ATOM 851 C C . PRO A 1 108 ? 8.550 -4.486 -2.256 1.00 96.75 108 PRO A C 1
ATOM 853 O O . PRO A 1 108 ? 8.996 -3.659 -3.050 1.00 96.75 108 PRO A O 1
ATOM 856 N N . LYS A 1 109 ? 7.768 -5.497 -2.659 1.00 97.25 109 LYS A N 1
ATOM 857 C CA . LYS A 1 109 ? 7.317 -5.682 -4.043 1.00 97.25 109 LYS A CA 1
ATOM 858 C C . LYS A 1 109 ? 6.123 -4.811 -4.440 1.00 97.25 109 LYS A C 1
ATOM 860 O O . LYS A 1 109 ? 5.929 -4.568 -5.634 1.00 97.25 109 LYS A O 1
ATOM 865 N N . ASP A 1 110 ? 5.331 -4.387 -3.462 1.00 98.00 110 ASP A N 1
ATOM 866 C CA . ASP A 1 110 ? 4.030 -3.773 -3.683 1.00 98.00 110 ASP A CA 1
ATOM 867 C C . ASP A 1 110 ? 4.183 -2.339 -4.221 1.00 98.00 110 ASP A C 1
ATOM 869 O O . ASP A 1 110 ? 5.290 -1.812 -4.427 1.00 98.00 110 ASP A O 1
ATOM 873 N N . TYR A 1 111 ? 3.060 -1.712 -4.542 1.00 98.00 111 TYR A N 1
ATOM 874 C CA . TYR A 1 111 ? 3.008 -0.318 -4.957 1.00 98.00 111 TYR A CA 1
ATOM 875 C C . TYR A 1 111 ? 2.976 0.593 -3.722 1.00 98.00 111 TYR A C 1
ATOM 877 O O . TYR A 1 111 ? 2.071 0.509 -2.901 1.00 98.00 111 TYR A O 1
ATOM 885 N N . HIS A 1 112 ? 3.972 1.475 -3.590 1.00 97.81 112 HIS A N 1
ATOM 886 C CA . HIS A 1 112 ? 4.192 2.276 -2.378 1.00 97.81 112 HIS A CA 1
ATOM 887 C C . HIS A 1 112 ? 3.669 3.712 -2.509 1.00 97.81 112 HIS A C 1
ATOM 889 O O . HIS A 1 112 ? 4.356 4.670 -2.150 1.00 97.81 112 HIS A O 1
ATOM 895 N N . ARG A 1 113 ? 2.454 3.883 -3.037 1.00 97.56 113 ARG A N 1
ATOM 896 C CA . ARG A 1 113 ? 1.687 5.114 -2.805 1.00 97.56 113 ARG A CA 1
ATOM 897 C C . ARG A 1 113 ? 0.358 4.753 -2.163 1.00 97.56 113 ARG A C 1
ATOM 899 O O . ARG A 1 113 ? -0.247 3.747 -2.518 1.00 97.56 113 ARG A O 1
ATOM 906 N N . ILE A 1 114 ? -0.057 5.596 -1.230 1.00 97.06 114 ILE A N 1
ATOM 907 C CA . ILE A 1 114 ? -1.288 5.441 -0.464 1.00 97.06 114 ILE A CA 1
ATOM 908 C C . ILE A 1 114 ? -2.344 6.338 -1.099 1.00 97.06 114 ILE A C 1
ATOM 910 O O . ILE A 1 114 ? -2.047 7.480 -1.453 1.00 97.06 114 ILE A O 1
ATOM 914 N N . HIS A 1 115 ? -3.550 5.808 -1.257 1.00 96.38 115 HIS A N 1
ATOM 915 C CA . HIS A 1 115 ? -4.711 6.522 -1.777 1.00 96.38 115 HIS A CA 1
ATOM 916 C C . HIS A 1 115 ? -5.799 6.620 -0.713 1.00 96.38 115 HIS A C 1
ATOM 918 O O . HIS A 1 115 ? -5.801 5.872 0.266 1.00 96.38 115 HIS A O 1
ATOM 924 N N . MET A 1 116 ? -6.719 7.559 -0.913 1.00 95.44 116 MET A N 1
ATOM 925 C CA . MET A 1 116 ? -7.851 7.740 -0.015 1.00 95.44 116 MET A CA 1
ATOM 926 C C . MET A 1 116 ? -8.848 6.584 -0.180 1.00 95.44 116 MET A C 1
ATOM 928 O O . MET A 1 116 ? -9.179 6.236 -1.314 1.00 95.44 116 MET A O 1
ATOM 932 N N . PRO A 1 117 ? -9.316 5.975 0.922 1.00 94.25 117 PRO A N 1
ATOM 933 C CA . PRO A 1 117 ? -10.276 4.876 0.864 1.00 94.25 117 PRO A CA 1
ATOM 934 C C . PRO A 1 117 ? -11.730 5.349 0.676 1.00 94.25 117 PRO A C 1
ATOM 936 O O . PRO A 1 117 ? -12.570 4.553 0.266 1.00 94.25 117 PRO A O 1
ATOM 939 N N . VAL A 1 118 ? -12.014 6.618 0.988 1.00 93.56 118 VAL A N 1
ATOM 940 C CA . VAL A 1 118 ? -13.300 7.324 0.845 1.00 93.56 118 VAL A CA 1
ATOM 941 C C . VAL A 1 118 ? -13.035 8.820 0.622 1.00 93.56 118 VAL A C 1
ATOM 943 O O . VAL A 1 118 ? -11.912 9.283 0.853 1.00 93.56 118 VAL A O 1
ATOM 946 N N . ASP A 1 119 ? -14.060 9.569 0.218 1.00 90.94 119 ASP A N 1
ATOM 947 C CA . ASP A 1 119 ? -14.034 11.037 0.197 1.00 90.94 119 ASP A CA 1
ATOM 948 C C . ASP A 1 119 ? -13.973 11.623 1.626 1.00 90.94 119 ASP A C 1
ATOM 950 O O . ASP A 1 119 ? -14.321 10.944 2.597 1.00 90.94 119 ASP A O 1
ATOM 954 N N . GLY A 1 120 ? -13.493 12.868 1.766 1.00 83.94 120 GLY A N 1
ATOM 955 C CA . GLY A 1 120 ? -13.227 13.528 3.057 1.00 83.94 120 GLY A CA 1
ATOM 956 C C . GLY A 1 120 ? -13.847 14.908 3.209 1.00 83.94 120 GLY A C 1
ATOM 957 O O . GLY A 1 120 ? -14.255 15.497 2.183 1.00 83.94 120 GLY A O 1
#

InterPro domains:
  IPR003817 Phosphatidylserine decarboxylase-related [PF02666] (31-120)
  IPR003817 Phosphatidylserine decarboxylase-related [PTHR10067] (5-120)
  IPR033177 Phosphatidylserine decarboxylase, bacterial/eukaryotic [TIGR00163] (21-119)